Protein AF-A0AAX3ATU1-F1 (afdb_monomer_lite)

Foldseek 3Di:
DDPLLLLQLVVLVVVVDFAFLVVSQVVQCVVPPPPGDDSVRSNCCQPPPCVVLVQWDFPCPPDDRGTIHGDPVVVCVNPPPPDDSVVSPPDPPDDDD

Secondary structure (DSSP, 8-state):
--HHHHHHHHHHHHH---B-HHHHHHHHHHHHGGGSPPHHHHHHHIIIIIHHTTSEE-S-TTSSS--BEE-HHHHHHHH-TT--GGGGSTTSS----

InterPro domains:
  IPR036388 Winged helix-like DNA-binding domain superfamily [G3DSA:1.10.10.10] (1-90)

Structure (mmCIF, N/CA/C/O backbone):
data_AF-A0AAX3ATU1-F1
#
_entry.id   AF-A0AAX3ATU1-F1
#
loop_
_atom_site.group_PDB
_atom_site.id
_atom_site.type_symbol
_atom_site.label_atom_id
_atom_site.label_alt_id
_atom_site.label_comp_id
_atom_site.label_asym_id
_atom_site.label_entity_id
_atom_site.label_seq_id
_atom_site.pdbx_PDB_ins_code
_atom_site.Cartn_x
_atom_site.Cartn_y
_atom_site.Cartn_z
_atom_site.occupancy
_atom_site.B_iso_or_equiv
_atom_site.auth_seq_id
_atom_site.auth_comp_id
_atom_site.auth_asym_id
_atom_site.auth_atom_id
_atom_site.pdbx_PDB_model_num
ATOM 1 N N . MET A 1 1 ? 1.906 12.424 -2.076 1.00 67.81 1 MET A N 1
ATOM 2 C CA . MET A 1 1 ? 1.607 11.476 -3.172 1.00 67.81 1 MET A CA 1
ATOM 3 C C . MET A 1 1 ? 2.833 11.278 -4.058 1.00 67.81 1 MET A C 1
ATOM 5 O O . MET A 1 1 ? 3.367 12.246 -4.584 1.00 67.81 1 MET A O 1
ATOM 9 N N . THR A 1 2 ? 3.313 10.041 -4.184 1.00 83.44 2 THR A N 1
ATOM 10 C CA . THR A 1 2 ? 4.497 9.636 -4.966 1.00 83.44 2 THR A CA 1
ATOM 11 C C . THR A 1 2 ? 4.136 8.553 -5.987 1.00 83.44 2 THR A C 1
ATOM 13 O O . THR A 1 2 ? 3.102 7.902 -5.862 1.00 83.44 2 THR A O 1
ATOM 16 N N . GLY A 1 3 ? 5.012 8.279 -6.963 1.00 86.75 3 GLY A N 1
ATOM 17 C CA . GLY A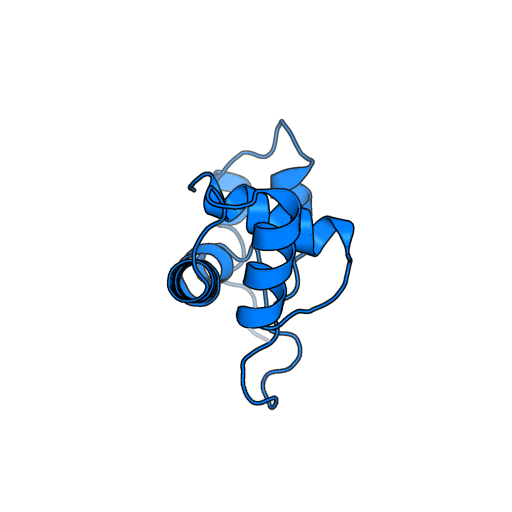 1 3 ? 4.805 7.160 -7.897 1.00 86.75 3 GLY A CA 1
ATOM 18 C C . GLY A 1 3 ? 4.652 5.799 -7.199 1.00 86.75 3 GLY A C 1
ATOM 19 O O . GLY A 1 3 ? 3.882 4.957 -7.652 1.00 86.75 3 GLY A O 1
ATOM 20 N N . ALA A 1 4 ? 5.314 5.611 -6.051 1.00 91.50 4 ALA A N 1
ATOM 21 C CA . ALA A 1 4 ? 5.181 4.402 -5.242 1.00 91.50 4 ALA A CA 1
ATOM 22 C C . ALA A 1 4 ? 3.774 4.241 -4.646 1.00 91.50 4 ALA A C 1
ATOM 24 O O . ALA A 1 4 ? 3.278 3.119 -4.587 1.00 91.50 4 ALA A O 1
ATOM 25 N N . ASP A 1 5 ? 3.119 5.339 -4.260 1.00 94.38 5 ASP A N 1
ATOM 26 C CA . ASP A 1 5 ? 1.754 5.310 -3.715 1.00 94.38 5 ASP A CA 1
ATOM 27 C C . ASP A 1 5 ? 0.768 4.791 -4.756 1.00 94.38 5 ASP A C 1
ATOM 29 O O . ASP A 1 5 ? -0.013 3.888 -4.475 1.00 94.38 5 ASP A O 1
ATOM 33 N N . GLY A 1 6 ? 0.877 5.293 -5.990 1.00 93.44 6 GLY A N 1
ATOM 34 C CA . GLY A 1 6 ? 0.040 4.840 -7.096 1.00 93.44 6 GLY A CA 1
ATOM 35 C C . GLY A 1 6 ? 0.228 3.354 -7.405 1.00 93.44 6 GLY A C 1
ATOM 36 O O . GLY A 1 6 ? -0.748 2.659 -7.667 1.00 93.44 6 GLY A O 1
ATOM 37 N N . TYR A 1 7 ? 1.460 2.835 -7.347 1.00 95.44 7 TYR A N 1
ATOM 38 C CA . TYR A 1 7 ? 1.702 1.399 -7.526 1.00 95.44 7 TYR A CA 1
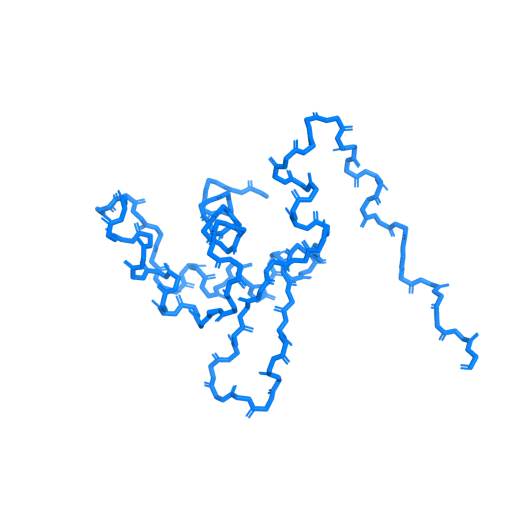ATOM 39 C C . TYR A 1 7 ? 1.074 0.554 -6.413 1.00 95.44 7 TYR A C 1
ATOM 41 O O . TYR A 1 7 ? 0.471 -0.477 -6.699 1.00 95.44 7 TYR A O 1
ATOM 49 N N . ILE A 1 8 ? 1.194 0.991 -5.156 1.00 97.00 8 ILE A N 1
ATOM 50 C CA . ILE A 1 8 ? 0.624 0.286 -4.002 1.00 97.00 8 ILE A CA 1
ATOM 51 C C . ILE A 1 8 ? -0.903 0.255 -4.093 1.00 97.00 8 ILE A C 1
ATOM 53 O O . ILE A 1 8 ? -1.490 -0.821 -4.000 1.00 97.00 8 ILE A O 1
ATOM 57 N N . LEU A 1 9 ? -1.535 1.413 -4.304 1.00 96.12 9 LEU A N 1
ATOM 58 C CA . LEU A 1 9 ? -2.990 1.525 -4.367 1.00 96.12 9 LEU A CA 1
ATOM 59 C C . LEU A 1 9 ? -3.552 0.703 -5.532 1.00 96.12 9 LEU A C 1
ATOM 61 O O . LEU A 1 9 ? -4.436 -0.116 -5.307 1.00 96.12 9 LEU A O 1
ATOM 65 N N . ARG A 1 10 ? -2.987 0.824 -6.745 1.00 96.06 10 ARG A N 1
ATOM 66 C CA . ARG A 1 10 ? -3.431 0.029 -7.907 1.00 96.06 10 ARG A CA 1
ATOM 67 C C . ARG A 1 10 ? -3.310 -1.474 -7.682 1.00 96.06 10 ARG A C 1
ATOM 69 O O . ARG A 1 10 ? -4.138 -2.232 -8.172 1.00 96.06 10 ARG A O 1
ATOM 76 N N . LEU A 1 11 ? -2.277 -1.926 -6.969 1.00 97.75 11 LEU A N 1
ATOM 77 C CA . LEU A 1 11 ? -2.132 -3.344 -6.648 1.00 97.75 11 LEU A CA 1
ATOM 78 C C . LEU A 1 11 ? -3.228 -3.816 -5.679 1.00 97.75 11 LEU A C 1
ATOM 80 O O . LEU A 1 11 ? -3.788 -4.893 -5.884 1.00 97.75 11 LEU A O 1
ATOM 84 N N . LEU A 1 12 ? -3.518 -3.041 -4.632 1.00 97.31 12 LEU A N 1
ATOM 85 C CA . LEU A 1 12 ? -4.549 -3.380 -3.647 1.00 97.31 12 LEU A CA 1
ATOM 86 C C . LEU A 1 12 ? -5.950 -3.365 -4.269 1.00 97.31 12 LEU A C 1
ATOM 88 O O . LEU A 1 12 ? -6.689 -4.325 -4.085 1.00 97.31 12 LEU A O 1
ATOM 92 N N . ASP A 1 13 ? -6.256 -2.346 -5.069 1.00 96.62 13 ASP A N 1
ATOM 93 C CA . ASP A 1 13 ? -7.487 -2.227 -5.859 1.00 96.62 13 ASP A CA 1
ATOM 94 C C . ASP A 1 13 ? -7.678 -3.422 -6.802 1.00 96.62 13 ASP A C 1
ATOM 96 O O . ASP A 1 13 ? -8.642 -4.174 -6.693 1.00 96.62 13 ASP A O 1
ATOM 100 N N . ARG A 1 14 ? -6.683 -3.694 -7.658 1.00 96.19 14 ARG A N 1
ATOM 101 C CA . ARG A 1 14 ? -6.741 -4.790 -8.637 1.00 96.19 14 ARG A CA 1
ATOM 102 C C . ARG A 1 14 ? -6.926 -6.165 -7.997 1.00 96.19 14 ARG A C 1
ATOM 104 O O . ARG A 1 14 ? -7.500 -7.054 -8.619 1.00 96.19 14 ARG A O 1
ATOM 111 N N . THR A 1 15 ? -6.351 -6.383 -6.816 1.00 95.38 15 THR A N 1
ATOM 112 C CA . THR A 1 15 ? -6.410 -7.693 -6.149 1.00 95.38 15 THR A CA 1
ATOM 113 C C . THR A 1 15 ? -7.629 -7.843 -5.252 1.00 95.38 15 THR A C 1
ATOM 115 O O . THR A 1 15 ? -8.072 -8.971 -5.062 1.00 95.38 15 THR A O 1
ATOM 118 N N . GLY A 1 16 ? -8.151 -6.751 -4.684 1.00 93.69 16 GLY A N 1
ATOM 119 C CA . GLY A 1 16 ? -9.226 -6.785 -3.690 1.00 93.69 16 GLY A CA 1
ATOM 120 C C . GLY A 1 16 ? -8.859 -7.547 -2.409 1.00 93.69 16 GLY A C 1
ATOM 121 O O . GLY A 1 16 ? -9.741 -7.942 -1.651 1.00 93.69 16 GLY A O 1
ATOM 122 N N . VAL A 1 17 ? -7.567 -7.808 -2.171 1.00 93.94 17 VAL A N 1
ATOM 123 C CA . VAL A 1 17 ? -7.083 -8.649 -1.069 1.00 93.94 17 VAL A CA 1
ATOM 124 C C . VAL A 1 17 ? -6.192 -7.834 -0.144 1.00 93.94 17 VAL A C 1
ATOM 126 O O . VAL A 1 17 ? -5.239 -7.185 -0.578 1.00 93.94 17 VAL A O 1
ATOM 129 N N . ALA A 1 18 ? -6.466 -7.922 1.159 1.00 95.81 18 ALA A N 1
ATOM 130 C CA . ALA A 1 18 ? -5.604 -7.335 2.169 1.00 95.81 18 ALA A CA 1
ATOM 131 C C . ALA A 1 18 ? -4.236 -8.036 2.170 1.00 95.81 18 ALA A C 1
ATOM 133 O O . ALA A 1 18 ? -4.159 -9.265 2.217 1.00 95.81 18 ALA A O 1
ATOM 134 N N . MET A 1 19 ? -3.144 -7.272 2.146 1.00 96.12 19 MET A N 1
ATOM 135 C CA . MET A 1 19 ? -1.791 -7.822 2.025 1.00 96.12 19 MET A CA 1
ATOM 136 C C . MET A 1 19 ? -0.809 -7.202 3.022 1.00 96.12 19 MET A C 1
ATOM 138 O O . MET A 1 19 ? -0.869 -6.000 3.287 1.00 96.12 19 MET A O 1
ATOM 142 N N . PRO A 1 20 ? 0.156 -7.980 3.546 1.00 95.69 20 PRO A N 1
ATOM 143 C CA . PRO A 1 20 ? 1.223 -7.430 4.364 1.00 95.69 20 PRO A CA 1
ATOM 144 C C . PRO A 1 20 ? 2.231 -6.671 3.477 1.00 95.69 20 PRO A C 1
ATOM 146 O O . PRO A 1 20 ? 2.398 -7.013 2.298 1.00 95.69 20 PRO A O 1
ATOM 149 N N . PRO A 1 21 ? 3.007 -5.717 4.032 1.00 95.69 21 PRO A N 1
ATOM 150 C CA . PRO A 1 21 ? 3.959 -4.904 3.265 1.00 95.69 21 PRO A CA 1
ATOM 151 C C . PRO A 1 21 ? 4.937 -5.714 2.403 1.00 95.69 21 PRO A C 1
ATOM 153 O O . PRO A 1 21 ? 5.259 -5.325 1.281 1.00 95.69 21 PRO A O 1
ATOM 156 N N . LYS A 1 22 ? 5.376 -6.875 2.903 1.00 95.31 22 LYS A N 1
ATOM 157 C CA . LYS A 1 22 ? 6.269 -7.780 2.173 1.00 95.31 22 LYS A CA 1
ATOM 158 C C . LYS A 1 22 ? 5.625 -8.352 0.910 1.00 95.31 22 LYS A C 1
ATOM 160 O O . LYS A 1 22 ? 6.277 -8.401 -0.129 1.00 95.31 22 LYS A O 1
ATOM 165 N N . ALA A 1 23 ? 4.366 -8.781 0.985 1.00 96.56 23 ALA A N 1
ATOM 166 C CA . ALA A 1 23 ? 3.666 -9.336 -0.172 1.00 96.56 23 ALA A CA 1
ATOM 167 C C . ALA A 1 23 ? 3.439 -8.259 -1.239 1.00 96.56 23 ALA A C 1
ATOM 169 O O . ALA A 1 23 ? 3.674 -8.512 -2.419 1.00 96.56 23 ALA A O 1
ATOM 170 N N . ILE A 1 24 ? 3.080 -7.043 -0.819 1.00 97.75 24 ILE A N 1
ATOM 171 C CA . ILE A 1 24 ? 2.939 -5.881 -1.706 1.00 97.75 24 ILE A CA 1
ATOM 172 C C . ILE A 1 24 ? 4.264 -5.624 -2.435 1.00 97.75 24 ILE A C 1
ATOM 174 O O . ILE A 1 24 ? 4.304 -5.607 -3.661 1.00 97.75 24 ILE A O 1
ATOM 178 N N . ALA A 1 25 ? 5.375 -5.517 -1.703 1.00 97.69 25 ALA A N 1
ATOM 179 C CA . ALA A 1 25 ? 6.685 -5.259 -2.298 1.00 97.69 25 ALA A CA 1
ATOM 180 C C . ALA A 1 25 ? 7.139 -6.355 -3.281 1.00 97.69 25 ALA A C 1
ATOM 182 O O . ALA A 1 25 ? 7.725 -6.044 -4.317 1.00 97.69 25 ALA A O 1
ATOM 183 N N . LEU A 1 26 ? 6.860 -7.631 -2.990 1.00 97.75 26 LEU A N 1
ATOM 184 C CA . LEU A 1 26 ? 7.196 -8.739 -3.889 1.00 97.75 26 LEU A CA 1
ATOM 185 C C . LEU A 1 26 ? 6.372 -8.714 -5.180 1.00 97.75 26 LEU A C 1
ATOM 187 O O . LEU A 1 26 ? 6.943 -8.909 -6.251 1.00 97.75 26 LEU A O 1
ATOM 191 N N . ASN A 1 27 ? 5.072 -8.423 -5.097 1.00 98.25 27 ASN A N 1
ATOM 192 C CA . ASN A 1 27 ? 4.223 -8.266 -6.280 1.00 98.25 27 ASN A CA 1
ATOM 193 C C . ASN A 1 27 ? 4.678 -7.078 -7.138 1.00 98.25 27 ASN A C 1
ATOM 195 O O . ASN A 1 27 ? 4.853 -7.220 -8.345 1.00 98.25 27 ASN A O 1
ATOM 199 N N . LEU A 1 28 ? 4.976 -5.932 -6.516 1.00 97.69 28 LEU A N 1
ATOM 200 C CA . LEU A 1 28 ? 5.505 -4.770 -7.235 1.00 97.69 28 LEU A CA 1
ATOM 201 C C . LEU A 1 28 ? 6.861 -5.065 -7.885 1.00 97.69 28 LEU A C 1
ATOM 203 O O . LEU A 1 28 ? 7.111 -4.633 -9.005 1.00 97.69 28 LEU A O 1
ATOM 207 N N . ARG A 1 29 ? 7.734 -5.829 -7.223 1.00 97.56 29 ARG A N 1
ATOM 208 C CA . ARG A 1 29 ? 9.007 -6.268 -7.809 1.00 97.56 29 ARG A CA 1
ATOM 209 C C . ARG A 1 29 ? 8.809 -7.219 -8.988 1.00 97.56 29 ARG A C 1
ATOM 211 O O . ARG A 1 29 ? 9.591 -7.153 -9.931 1.00 97.56 29 ARG A O 1
ATOM 218 N N . ALA A 1 30 ? 7.804 -8.090 -8.941 1.00 97.44 30 ALA A N 1
ATOM 219 C CA . ALA A 1 30 ? 7.477 -8.972 -10.058 1.00 97.44 30 ALA A CA 1
ATOM 220 C C . ALA A 1 30 ? 6.981 -8.183 -11.283 1.00 97.44 30 ALA A C 1
ATOM 222 O O . ALA A 1 30 ? 7.314 -8.543 -12.407 1.00 97.44 30 ALA A O 1
ATOM 223 N N . GLU A 1 31 ? 6.243 -7.091 -11.066 1.00 96.19 31 GLU A N 1
ATOM 224 C CA . GLU A 1 31 ? 5.673 -6.259 -12.133 1.00 96.19 31 GLU A CA 1
ATOM 225 C C . GLU A 1 31 ? 6.665 -5.222 -12.692 1.00 96.19 31 GLU A C 1
ATOM 227 O O . GLU A 1 31 ? 6.784 -5.065 -13.904 1.00 96.19 31 GLU A O 1
ATOM 232 N N . TYR A 1 32 ? 7.416 -4.538 -11.822 1.00 95.31 32 TYR A N 1
ATOM 233 C CA . TYR A 1 32 ? 8.262 -3.389 -12.185 1.00 95.31 32 TYR A CA 1
ATOM 234 C C . TYR A 1 32 ? 9.772 -3.657 -12.060 1.00 95.31 32 TYR A C 1
ATOM 236 O O . TYR A 1 32 ? 10.593 -2.762 -12.279 1.00 95.31 32 TYR A O 1
ATOM 244 N N . GLY A 1 33 ? 10.176 -4.875 -11.689 1.00 94.75 33 GLY A N 1
ATOM 245 C CA . GLY A 1 33 ? 11.580 -5.272 -11.597 1.00 94.75 33 GLY A CA 1
ATOM 246 C C . GLY A 1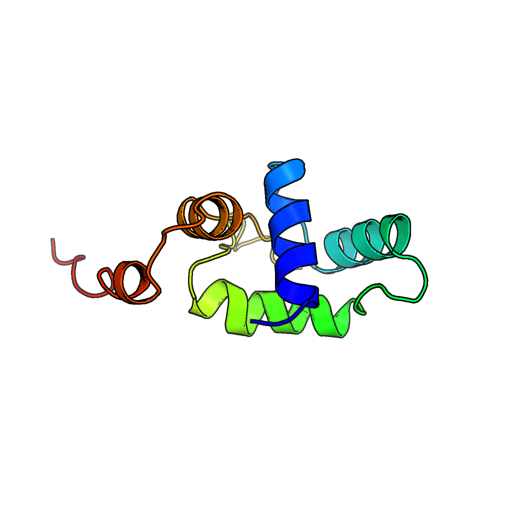 33 ? 12.394 -4.402 -10.633 1.00 94.75 33 GLY A C 1
ATOM 247 O O . GLY A 1 33 ? 11.997 -4.155 -9.495 1.00 94.75 33 GLY A O 1
ATOM 248 N N . ALA A 1 34 ? 13.564 -3.943 -11.085 1.00 91.94 34 ALA A N 1
ATOM 249 C CA . ALA A 1 34 ? 14.475 -3.113 -10.290 1.00 91.94 34 ALA A CA 1
ATOM 250 C C . ALA A 1 34 ? 13.929 -1.705 -9.984 1.00 91.94 34 ALA A C 1
ATOM 252 O O . ALA A 1 34 ? 14.424 -1.048 -9.071 1.00 91.94 34 ALA A O 1
ATOM 253 N N . SER A 1 35 ? 12.912 -1.250 -10.719 1.00 91.19 35 SER A N 1
ATOM 254 C CA . SER A 1 35 ? 12.261 0.047 -10.504 1.00 91.19 35 SER A CA 1
ATOM 255 C C . SER A 1 35 ? 11.200 0.009 -9.399 1.00 91.19 35 SER A C 1
ATOM 257 O O . SER A 1 35 ? 10.662 1.054 -9.033 1.00 91.19 35 SER A O 1
ATOM 259 N N . ALA A 1 36 ? 10.890 -1.172 -8.858 1.00 94.75 36 ALA A N 1
ATOM 260 C CA . ALA A 1 36 ? 9.916 -1.323 -7.787 1.00 94.75 36 ALA A CA 1
ATOM 261 C C . ALA A 1 36 ? 10.406 -0.708 -6.460 1.00 94.75 36 ALA A C 1
ATOM 263 O O . ALA A 1 36 ? 11.592 -0.799 -6.124 1.00 94.75 36 ALA A O 1
ATOM 264 N N . PRO A 1 37 ? 9.503 -0.123 -5.649 1.00 95.31 37 PRO A N 1
ATOM 265 C CA . PRO A 1 37 ? 9.858 0.358 -4.321 1.00 95.31 37 PRO A CA 1
ATOM 266 C C . PRO A 1 37 ? 10.286 -0.800 -3.407 1.00 95.31 37 PRO A C 1
ATOM 268 O O . PRO A 1 37 ? 9.738 -1.901 -3.457 1.00 95.31 37 PRO A O 1
ATOM 271 N N . SER A 1 38 ? 11.255 -0.540 -2.527 1.00 96.50 38 SER A N 1
ATOM 272 C CA . SER A 1 38 ? 11.704 -1.532 -1.544 1.00 96.50 38 SER A CA 1
ATOM 273 C C . SER A 1 38 ? 10.629 -1.820 -0.492 1.00 96.50 38 SER A C 1
ATOM 275 O O . SER A 1 38 ? 9.802 -0.962 -0.185 1.00 96.50 38 SER A O 1
ATOM 277 N N . GLU A 1 39 ? 10.690 -2.995 0.143 1.00 95.94 39 GLU A N 1
ATOM 278 C CA . GLU A 1 39 ? 9.771 -3.379 1.229 1.00 95.94 39 GLU A CA 1
ATOM 279 C C . GLU A 1 39 ? 9.728 -2.340 2.358 1.00 95.94 39 GLU A C 1
ATOM 281 O O . GLU A 1 39 ? 8.653 -1.966 2.825 1.00 95.94 39 GLU A O 1
ATOM 286 N N . LYS A 1 40 ? 10.891 -1.809 2.759 1.00 95.75 40 LYS A N 1
ATOM 287 C CA . LYS A 1 40 ? 10.971 -0.754 3.778 1.00 95.75 40 LYS A CA 1
ATOM 288 C C . LYS A 1 40 ? 10.242 0.513 3.330 1.00 95.75 40 LYS A C 1
ATOM 290 O O . LYS A 1 40 ? 9.573 1.146 4.145 1.00 95.75 40 LYS A O 1
ATOM 295 N N . HIS A 1 41 ? 10.367 0.881 2.054 1.00 96.38 41 HIS A N 1
ATOM 296 C CA . HIS A 1 41 ? 9.677 2.045 1.514 1.00 96.38 41 HIS A CA 1
ATOM 297 C C . HIS A 1 41 ? 8.162 1.817 1.481 1.00 96.38 41 HIS A C 1
ATOM 299 O O . HIS A 1 41 ? 7.429 2.647 2.011 1.00 96.38 41 HIS A O 1
ATOM 305 N N . VAL A 1 42 ? 7.709 0.674 0.959 1.00 97.12 42 VAL A N 1
ATOM 306 C CA . VAL A 1 42 ? 6.292 0.272 0.944 1.00 97.12 42 VAL A CA 1
ATOM 307 C C . VAL A 1 42 ? 5.699 0.314 2.352 1.00 97.12 42 VAL A C 1
ATOM 309 O O . VAL A 1 42 ? 4.697 0.984 2.579 1.00 97.12 42 VAL A O 1
ATOM 312 N N . GLY A 1 43 ? 6.354 -0.323 3.327 1.00 95.75 43 GLY A N 1
ATOM 313 C CA . GLY A 1 43 ? 5.880 -0.349 4.711 1.00 95.75 43 GLY A CA 1
ATOM 314 C C . GLY A 1 43 ? 5.794 1.036 5.357 1.00 95.75 43 GLY A C 1
ATOM 315 O O . GLY A 1 43 ? 4.871 1.287 6.128 1.00 95.75 43 GLY A O 1
ATOM 316 N N . ARG A 1 44 ? 6.722 1.946 5.029 1.00 95.50 44 ARG A N 1
ATOM 317 C CA . ARG A 1 44 ? 6.654 3.345 5.474 1.00 95.50 44 ARG A CA 1
ATOM 318 C C . ARG A 1 44 ? 5.453 4.067 4.858 1.00 95.50 44 ARG A C 1
ATOM 320 O O . ARG A 1 44 ? 4.681 4.664 5.595 1.00 95.50 44 ARG A O 1
ATOM 327 N N . ARG A 1 45 ? 5.271 3.979 3.532 1.00 96.06 45 ARG A N 1
ATOM 328 C CA . ARG A 1 45 ? 4.153 4.640 2.831 1.00 96.06 45 ARG A CA 1
ATOM 329 C C . ARG A 1 45 ? 2.794 4.156 3.336 1.00 96.06 45 ARG A C 1
ATOM 331 O O . ARG A 1 45 ? 1.915 4.979 3.540 1.00 96.06 45 ARG A O 1
ATOM 338 N N . LEU A 1 46 ? 2.649 2.851 3.578 1.00 95.69 46 LEU A N 1
ATOM 339 C CA . LEU A 1 46 ? 1.424 2.258 4.118 1.00 95.69 46 LEU A CA 1
ATOM 340 C C . LEU A 1 46 ? 1.090 2.795 5.512 1.00 95.69 46 LEU A C 1
ATOM 342 O O . LEU A 1 46 ? -0.020 3.273 5.716 1.00 95.69 46 LEU A O 1
ATOM 346 N N . ARG A 1 47 ? 2.039 2.741 6.457 1.00 93.25 47 ARG A N 1
ATOM 347 C CA . ARG A 1 47 ? 1.805 3.158 7.851 1.00 93.25 47 ARG A CA 1
ATOM 348 C C . ARG A 1 47 ? 1.575 4.648 8.012 1.00 93.25 47 ARG A C 1
ATOM 350 O O . ARG A 1 47 ? 0.761 5.044 8.832 1.00 93.25 47 ARG A O 1
ATOM 357 N N . GLU A 1 48 ? 2.357 5.446 7.302 1.00 93.25 48 GLU A N 1
ATOM 358 C CA . GLU A 1 48 ? 2.344 6.888 7.484 1.00 93.25 48 GLU A CA 1
ATOM 359 C C . GLU A 1 48 ? 1.311 7.466 6.529 1.00 93.25 48 GLU A C 1
ATOM 361 O O . GLU A 1 48 ? 0.168 7.694 6.903 1.00 93.25 48 GLU A O 1
ATOM 366 N N . GLU A 1 49 ? 1.666 7.641 5.268 1.00 93.31 49 GLU A N 1
ATOM 367 C CA . GLU A 1 49 ? 0.905 8.562 4.431 1.00 93.31 49 GLU A CA 1
ATOM 368 C C . GLU A 1 49 ? -0.389 7.991 3.879 1.00 93.31 49 GLU A C 1
ATOM 370 O O . GLU A 1 49 ? -1.411 8.663 3.937 1.00 93.31 49 GLU A O 1
ATOM 375 N N . LEU A 1 50 ? -0.392 6.747 3.401 1.00 94.38 50 LEU A N 1
ATOM 376 C CA . LEU A 1 50 ? -1.611 6.157 2.849 1.00 94.38 50 LEU A CA 1
ATOM 377 C C . LEU A 1 50 ? -2.676 5.940 3.930 1.00 94.38 50 LEU A C 1
ATOM 379 O O . LEU A 1 50 ? -3.853 6.167 3.665 1.00 94.38 50 LEU A O 1
ATOM 383 N N . SER A 1 51 ? -2.271 5.540 5.140 1.00 93.75 51 SER A N 1
ATOM 384 C CA . SER A 1 51 ? -3.200 5.402 6.271 1.00 93.75 51 SER A CA 1
ATOM 385 C C . SER A 1 51 ? -3.647 6.764 6.808 1.00 93.75 51 SER A C 1
ATOM 387 O O . SER A 1 51 ? -4.830 6.950 7.063 1.00 93.75 51 SER A O 1
ATOM 389 N N . THR A 1 52 ? -2.735 7.740 6.928 1.00 92.38 52 THR A N 1
ATOM 390 C CA . THR A 1 52 ? -3.075 9.103 7.393 1.00 92.38 52 THR A CA 1
ATOM 391 C C . THR A 1 52 ? -4.074 9.782 6.461 1.00 92.38 52 THR A C 1
ATOM 393 O O . THR A 1 52 ? -4.965 10.485 6.923 1.00 92.38 52 THR A O 1
ATOM 396 N N . HIS A 1 53 ? -3.965 9.546 5.153 1.00 91.12 53 HIS A N 1
ATOM 397 C CA . HIS A 1 53 ? -4.916 10.054 4.164 1.00 91.12 53 HIS A CA 1
ATOM 398 C C . HIS A 1 53 ? -6.161 9.169 3.988 1.00 91.12 53 HIS A C 1
ATOM 400 O O . HIS A 1 53 ? -6.956 9.420 3.090 1.00 91.12 53 HIS A O 1
ATOM 406 N N . GLY A 1 54 ? -6.330 8.116 4.796 1.00 93.88 54 GLY A N 1
ATOM 407 C CA . GLY A 1 54 ? -7.502 7.241 4.742 1.00 93.88 54 GLY A CA 1
ATOM 408 C C . GLY A 1 54 ? -7.635 6.423 3.454 1.00 93.88 54 GLY A C 1
ATOM 409 O O . GLY A 1 54 ? -8.712 5.903 3.179 1.00 93.88 54 GLY A O 1
ATOM 410 N N . LEU A 1 55 ? -6.570 6.295 2.655 1.00 94.94 55 LEU A N 1
ATOM 411 C CA . LEU A 1 55 ? -6.581 5.582 1.368 1.00 94.94 55 LEU A CA 1
ATOM 412 C C . LEU A 1 55 ? -6.415 4.065 1.538 1.00 94.94 55 LEU A C 1
ATOM 414 O O . LEU A 1 55 ? -6.766 3.285 0.655 1.00 94.94 55 LEU A O 1
ATOM 418 N N . VAL A 1 56 ? -5.871 3.641 2.678 1.00 95.69 56 VAL A N 1
ATOM 419 C CA . VAL A 1 56 ? -5.771 2.237 3.084 1.00 95.69 56 VAL A CA 1
ATOM 420 C C . VAL A 1 56 ? -6.164 2.091 4.549 1.00 95.69 56 VAL A C 1
ATOM 422 O O . VAL A 1 56 ? -6.079 3.041 5.323 1.00 95.69 56 VAL A O 1
ATOM 425 N N . HIS A 1 57 ? -6.552 0.883 4.939 1.00 94.69 57 HIS A N 1
ATOM 426 C CA . HIS A 1 57 ? -6.853 0.529 6.323 1.00 94.69 57 HIS A CA 1
ATOM 427 C C . HIS A 1 57 ? -6.293 -0.857 6.661 1.00 94.69 57 HIS A C 1
ATOM 429 O O . HIS A 1 57 ? -5.899 -1.613 5.769 1.00 94.69 57 HIS A O 1
ATO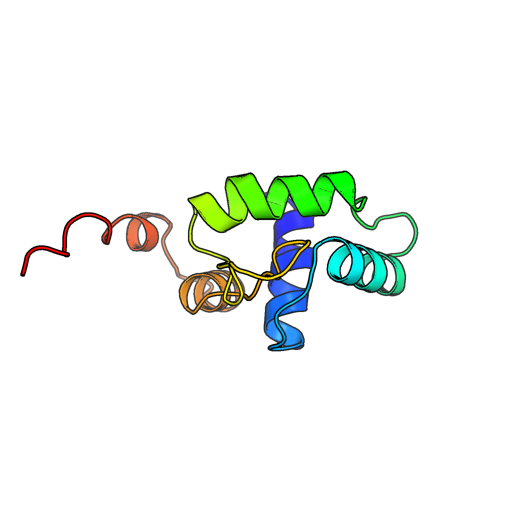M 435 N N . GLN A 1 58 ? -6.242 -1.184 7.955 1.00 94.50 58 GLN A N 1
ATOM 436 C CA . GLN A 1 58 ? -5.788 -2.483 8.454 1.00 94.50 58 GLN A CA 1
ATOM 437 C C . GLN A 1 58 ? -6.983 -3.315 8.941 1.00 94.50 58 GLN A C 1
ATOM 439 O O . GLN A 1 58 ? -7.407 -3.132 10.083 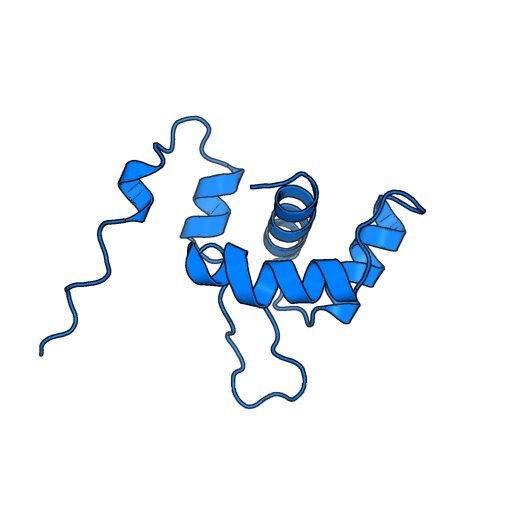1.00 94.50 58 GLN A O 1
ATOM 444 N N . PRO A 1 59 ? -7.538 -4.223 8.117 1.00 91.94 59 PRO A N 1
ATOM 445 C CA . PRO A 1 59 ? -8.715 -5.005 8.502 1.00 91.94 59 PRO A CA 1
ATOM 446 C C . PRO A 1 59 ? -8.423 -6.083 9.560 1.00 91.94 59 PRO A C 1
ATOM 448 O O . PRO A 1 59 ? -9.352 -6.585 10.185 1.00 91.94 59 PRO A O 1
ATOM 451 N N . PHE A 1 60 ? -7.150 -6.437 9.782 1.00 89.62 60 PHE A N 1
ATOM 452 C CA . PHE A 1 60 ? -6.728 -7.484 10.721 1.00 89.62 60 PHE A CA 1
ATOM 453 C C . PHE A 1 60 ? -5.712 -6.929 11.730 1.00 89.62 60 PHE A C 1
ATOM 455 O O . PHE A 1 60 ? -4.503 -7.091 11.555 1.00 89.62 60 PHE A O 1
ATOM 462 N N . GLN A 1 61 ? -6.190 -6.224 12.762 1.00 79.69 61 GLN A N 1
ATOM 463 C CA . GLN A 1 61 ? -5.315 -5.549 13.737 1.00 79.69 61 GLN A CA 1
ATOM 464 C C . GLN A 1 61 ? -4.544 -6.514 14.652 1.00 79.69 61 GLN A C 1
ATOM 466 O O . GLN A 1 61 ? -3.439 -6.188 15.082 1.00 79.69 61 GLN A O 1
ATOM 471 N N . ASP A 1 62 ? -5.083 -7.712 14.886 1.00 83.25 62 ASP A N 1
ATOM 472 C CA . ASP A 1 62 ? -4.479 -8.721 15.768 1.00 83.25 62 ASP A CA 1
ATOM 473 C C . ASP A 1 62 ? -3.409 -9.584 15.073 1.00 83.25 62 ASP A C 1
ATOM 475 O O . ASP A 1 62 ? -2.726 -10.388 15.710 1.00 83.25 62 ASP A O 1
ATOM 479 N N . GLU A 1 63 ? -3.233 -9.421 13.760 1.00 79.12 63 GLU A N 1
ATOM 480 C CA . GLU A 1 63 ? -2.293 -10.214 12.974 1.00 79.12 63 GLU A CA 1
ATOM 481 C C . GLU A 1 63 ? -0.885 -9.605 12.983 1.00 79.12 63 GLU A C 1
ATOM 483 O O . GLU A 1 63 ? -0.654 -8.430 12.666 1.00 79.12 63 GLU A O 1
ATOM 488 N N . ALA A 1 64 ? 0.112 -10.441 13.281 1.00 60.78 64 ALA A N 1
ATOM 489 C CA . ALA A 1 64 ? 1.505 -10.029 13.198 1.00 60.78 64 ALA A CA 1
ATOM 490 C C . ALA A 1 64 ? 1.852 -9.669 11.741 1.00 60.78 64 ALA A C 1
ATOM 492 O O . ALA A 1 64 ? 1.754 -10.505 10.845 1.00 60.78 64 ALA A O 1
ATOM 493 N N . ARG A 1 65 ? 2.356 -8.441 11.527 1.00 65.81 65 ARG A N 1
ATOM 494 C CA . ARG A 1 65 ? 2.616 -7.812 10.210 1.00 65.81 65 ARG A CA 1
ATOM 495 C C . ARG A 1 65 ? 1.343 -7.291 9.523 1.00 65.81 65 ARG A C 1
ATOM 497 O O . ARG A 1 65 ? 1.087 -7.670 8.386 1.00 65.81 65 ARG A O 1
ATOM 504 N N . ALA A 1 66 ? 0.630 -6.390 10.209 1.00 85.81 66 ALA A N 1
ATOM 505 C CA . ALA A 1 66 ? -0.454 -5.523 9.724 1.00 85.81 66 ALA A CA 1
ATOM 506 C C . ALA A 1 66 ? -0.726 -5.632 8.213 1.00 85.81 66 ALA A C 1
ATOM 508 O O . ALA A 1 66 ? 0.048 -5.132 7.389 1.00 85.81 66 ALA A O 1
ATOM 509 N N . TYR A 1 67 ? -1.807 -6.324 7.868 1.00 94.38 67 TYR A N 1
ATOM 510 C CA . TYR A 1 67 ? -2.315 -6.418 6.505 1.00 94.38 67 TYR A CA 1
ATOM 511 C C . TYR A 1 67 ? -2.995 -5.104 6.135 1.00 94.38 67 TYR A C 1
ATOM 513 O O . TYR A 1 67 ? -3.665 -4.513 6.975 1.00 94.38 67 TYR A O 1
ATOM 521 N N . TYR A 1 68 ? -2.846 -4.666 4.888 1.00 96.19 68 TYR A N 1
ATOM 522 C CA . TYR A 1 68 ? -3.458 -3.440 4.383 1.00 96.19 68 TYR A CA 1
ATOM 523 C C . TYR A 1 68 ? -4.405 -3.756 3.241 1.00 96.19 68 TYR A C 1
ATOM 525 O O . TYR A 1 68 ? -4.037 -4.510 2.341 1.00 96.19 68 TYR A O 1
ATOM 533 N N . ALA A 1 69 ? -5.583 -3.146 3.267 1.00 96.94 69 ALA A N 1
ATOM 534 C CA . ALA A 1 69 ? -6.546 -3.136 2.176 1.00 96.94 69 ALA A CA 1
ATOM 535 C C . ALA A 1 69 ? -6.814 -1.694 1.740 1.00 96.94 69 ALA A C 1
ATOM 537 O O . ALA A 1 69 ? -6.706 -0.765 2.547 1.00 96.94 69 ALA A O 1
ATOM 538 N N . ILE A 1 70 ? -7.153 -1.510 0.465 1.00 96.38 70 ILE A N 1
ATOM 539 C CA . ILE A 1 70 ? -7.625 -0.216 -0.027 1.00 96.38 70 ILE A CA 1
ATOM 540 C C . ILE A 1 70 ? -8.981 0.107 0.616 1.00 96.38 70 ILE A C 1
ATOM 542 O O . ILE A 1 70 ? -9.738 -0.794 0.977 1.00 96.38 70 ILE A O 1
ATOM 546 N N . THR A 1 71 ? -9.249 1.382 0.866 1.00 95.06 71 THR A N 1
ATOM 547 C CA . THR A 1 71 ? -10.571 1.852 1.306 1.00 95.06 71 THR A CA 1
ATOM 548 C C . THR A 1 71 ? -11.391 2.291 0.096 1.00 95.06 71 THR A C 1
ATOM 550 O O . THR A 1 71 ? -10.827 2.595 -0.952 1.00 95.06 71 THR A O 1
ATOM 553 N N . ASN A 1 72 ? -12.702 2.476 0.266 1.00 91.25 72 ASN A N 1
ATOM 554 C CA . ASN A 1 72 ? -13.541 3.122 -0.754 1.00 91.25 72 ASN A CA 1
ATOM 555 C C . ASN A 1 72 ? -12.977 4.494 -1.175 1.00 91.25 72 ASN A C 1
ATOM 557 O O . ASN A 1 72 ? -13.092 4.902 -2.327 1.00 91.25 72 ASN A O 1
ATOM 561 N N . LEU A 1 73 ? -12.347 5.211 -0.236 1.00 89.75 73 LEU A N 1
ATOM 562 C CA . LEU A 1 73 ? -11.689 6.485 -0.506 1.00 89.75 73 LEU A CA 1
ATOM 563 C C . LEU A 1 73 ? -10.456 6.313 -1.400 1.00 89.75 73 LEU A C 1
ATOM 565 O O . LEU A 1 73 ? -10.271 7.077 -2.342 1.00 89.75 73 LEU A O 1
ATOM 569 N N . GLY A 1 74 ? -9.632 5.298 -1.128 1.00 92.69 74 GLY A N 1
ATOM 570 C CA . GLY A 1 74 ? -8.485 4.937 -1.960 1.00 92.69 74 GLY A CA 1
ATOM 571 C C . GLY A 1 74 ? -8.883 4.484 -3.364 1.00 92.69 74 GLY A C 1
ATOM 572 O O . GLY A 1 74 ? -8.202 4.831 -4.326 1.00 92.69 74 GLY A O 1
ATOM 573 N N . GLU A 1 75 ? -9.992 3.757 -3.497 1.00 92.19 75 GLU A N 1
ATOM 574 C CA . GLU A 1 75 ? -10.546 3.357 -4.795 1.00 92.19 75 GLU A CA 1
ATOM 575 C C . GLU A 1 75 ? -11.023 4.578 -5.585 1.00 92.19 75 GLU A C 1
ATOM 577 O O . GLU A 1 75 ? -10.599 4.782 -6.722 1.00 92.19 75 GLU A O 1
ATOM 582 N N . ARG A 1 76 ? -11.829 5.454 -4.967 1.00 89.06 76 ARG A N 1
ATOM 583 C CA . ARG A 1 76 ? -12.246 6.721 -5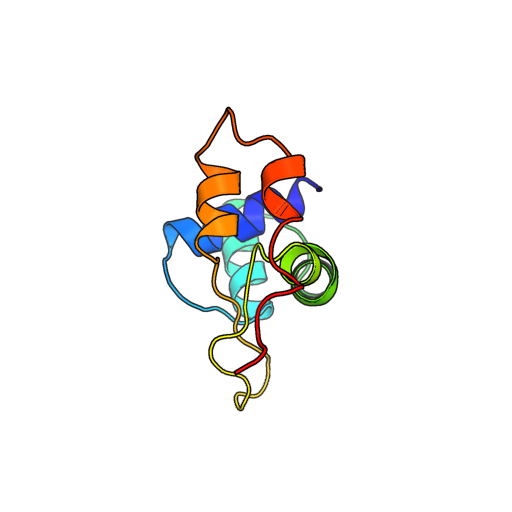.591 1.00 89.06 76 ARG A CA 1
ATOM 584 C C . ARG A 1 76 ? -11.039 7.549 -6.013 1.00 89.06 76 ARG A C 1
ATOM 586 O O . ARG A 1 76 ? -10.993 8.014 -7.139 1.00 89.06 76 ARG A O 1
ATOM 593 N N . TYR A 1 77 ? -10.028 7.655 -5.155 1.00 87.38 77 TYR A N 1
ATOM 594 C CA . TYR A 1 77 ? -8.790 8.365 -5.463 1.00 87.38 77 TYR A CA 1
ATOM 595 C C . TYR A 1 77 ? -8.080 7.844 -6.731 1.00 87.38 77 TYR A C 1
ATOM 597 O O . TYR A 1 77 ? -7.432 8.611 -7.439 1.00 87.38 77 TYR A O 1
ATOM 605 N N . LEU A 1 78 ? -8.164 6.541 -7.020 1.00 89.06 78 LEU A N 1
ATOM 606 C CA . LEU A 1 78 ? -7.552 5.944 -8.210 1.00 89.06 78 LEU A CA 1
ATOM 607 C C . LEU A 1 78 ? -8.373 6.128 -9.485 1.00 89.06 78 LEU A C 1
ATOM 609 O O . LEU A 1 78 ? -7.786 6.267 -10.560 1.00 89.06 78 LEU A O 1
ATOM 613 N N . HIS A 1 79 ? -9.695 6.039 -9.368 1.00 86.25 79 HIS A N 1
ATOM 614 C CA . HIS A 1 79 ? -10.595 5.903 -10.516 1.00 86.25 79 HIS A CA 1
ATOM 615 C C . HIS A 1 79 ? -11.341 7.191 -10.859 1.00 86.25 79 HIS A C 1
ATOM 617 O O . HIS A 1 79 ? -11.809 7.339 -11.987 1.00 86.25 79 HIS A O 1
ATOM 623 N N . ASP A 1 80 ? -11.442 8.125 -9.918 1.00 82.12 80 ASP A N 1
ATOM 624 C CA . ASP A 1 80 ? -12.147 9.385 -10.097 1.00 82.12 80 ASP A CA 1
ATOM 625 C C . ASP A 1 80 ? -11.166 10.481 -10.531 1.00 82.12 80 ASP A C 1
ATOM 627 O O . ASP A 1 80 ? -10.293 10.913 -9.777 1.00 82.12 80 ASP A O 1
ATOM 631 N N . SER A 1 81 ? -11.285 10.901 -11.791 1.00 60.75 81 SER A N 1
ATOM 632 C CA . SER A 1 81 ? -10.426 11.942 -12.374 1.00 60.75 81 SER A CA 1
ATOM 633 C C . SER A 1 81 ? -10.780 13.348 -11.873 1.00 60.75 81 SER A C 1
ATOM 635 O O . SER A 1 81 ? -9.971 14.257 -12.051 1.00 60.75 81 SER A O 1
ATOM 637 N N . ASP A 1 82 ? -11.951 13.503 -11.240 1.00 57.03 82 ASP A N 1
ATOM 638 C CA . ASP A 1 82 ? -12.520 14.777 -10.783 1.00 57.03 82 ASP A CA 1
ATOM 639 C C . ASP A 1 82 ? -12.571 14.901 -9.247 1.00 57.03 82 ASP A C 1
ATOM 641 O O . ASP A 1 82 ? -13.091 15.886 -8.721 1.00 57.03 82 ASP A O 1
ATOM 645 N N . ALA A 1 83 ? -12.027 13.935 -8.497 1.00 57.34 83 ALA A N 1
ATOM 646 C CA . ALA A 1 83 ? -12.065 13.993 -7.040 1.00 57.34 83 ALA A CA 1
ATOM 647 C C . ALA A 1 83 ? -11.127 15.086 -6.487 1.00 57.34 83 ALA A C 1
ATOM 649 O O . ALA A 1 83 ? -9.901 14.950 -6.455 1.00 57.34 83 ALA A O 1
ATOM 650 N N . GLU A 1 84 ? -11.722 16.182 -6.018 1.00 51.44 84 GLU A N 1
ATOM 651 C CA . GLU A 1 84 ? -11.038 17.320 -5.399 1.00 51.44 84 GLU A CA 1
ATOM 652 C C . GLU A 1 84 ? -10.466 16.936 -4.017 1.00 51.44 84 GLU A C 1
ATOM 654 O O . GLU A 1 84 ? -11.215 16.442 -3.173 1.00 51.44 84 GLU A O 1
ATOM 659 N N . PRO A 1 85 ? -9.182 17.221 -3.700 1.00 50.31 85 PRO A N 1
ATOM 660 C CA . PRO A 1 85 ? -8.554 16.897 -2.407 1.00 50.31 85 PRO A CA 1
ATOM 661 C C . PRO A 1 85 ? -9.317 17.379 -1.158 1.00 50.31 85 PRO A C 1
ATOM 663 O O . PRO A 1 85 ? -9.132 16.833 -0.071 1.00 50.31 85 PRO A O 1
ATOM 666 N N . ALA A 1 86 ? -10.179 18.389 -1.299 1.00 55.31 86 ALA A N 1
ATOM 667 C CA . ALA A 1 86 ? -11.031 18.911 -0.234 1.00 55.31 86 ALA A CA 1
ATOM 668 C C . ALA A 1 86 ? -12.187 17.967 0.159 1.00 55.31 86 ALA A C 1
ATOM 670 O O . ALA A 1 86 ? -12.637 18.015 1.304 1.00 55.31 86 ALA A O 1
ATOM 671 N N . GLU A 1 87 ? -12.622 17.065 -0.728 1.00 54.69 87 GLU A N 1
ATOM 672 C CA . GLU A 1 87 ? -13.645 16.048 -0.425 1.00 54.69 87 GLU A CA 1
ATOM 673 C C . GLU A 1 87 ? -13.154 14.974 0.565 1.00 54.69 87 GLU A C 1
ATOM 675 O O . GLU A 1 87 ? -13.943 14.179 1.069 1.00 54.69 87 GLU A O 1
ATOM 680 N N . PHE A 1 88 ? -11.853 14.959 0.870 1.00 57.34 88 PHE A N 1
ATOM 681 C CA . PHE A 1 88 ? -11.181 13.918 1.650 1.00 57.34 88 PHE A CA 1
ATOM 682 C C . PHE A 1 88 ? -10.903 14.324 3.116 1.00 57.34 88 PHE A C 1
ATOM 684 O O . PHE A 1 88 ? -10.341 13.528 3.865 1.00 57.34 88 PHE A O 1
ATOM 691 N N . VAL A 1 89 ? -11.269 15.547 3.545 1.00 55.19 89 VAL A N 1
ATOM 692 C CA . VAL A 1 89 ? -11.013 16.078 4.912 1.00 55.19 89 VAL A CA 1
ATOM 693 C C . VAL A 1 89 ? -12.274 16.100 5.798 1.00 55.19 89 VAL A C 1
ATOM 695 O O . VAL A 1 89 ? -12.175 16.161 7.022 1.00 55.19 89 VAL A O 1
ATOM 698 N N . ALA A 1 90 ? -13.474 16.002 5.221 1.00 46.94 90 ALA A N 1
ATOM 699 C CA . ALA A 1 90 ? -14.728 16.074 5.971 1.00 46.94 90 ALA A CA 1
ATOM 700 C C . ALA A 1 90 ? -15.174 14.686 6.468 1.00 46.94 90 ALA A C 1
ATOM 702 O O . ALA A 1 90 ? -15.960 14.004 5.817 1.00 46.94 90 ALA A O 1
ATOM 703 N N . GLY A 1 91 ? -14.661 14.259 7.625 1.00 50.84 91 GLY A N 1
ATOM 704 C CA . GLY A 1 91 ? -15.146 13.036 8.277 1.00 50.84 91 GLY A CA 1
ATOM 705 C C . GLY A 1 91 ? -14.536 12.675 9.632 1.00 50.84 91 GLY A C 1
ATOM 706 O O . GLY A 1 91 ? -14.735 11.551 10.078 1.00 50.84 91 GLY A O 1
ATOM 707 N N . MET A 1 92 ? -13.788 13.570 10.290 1.00 48.75 92 MET A N 1
ATOM 708 C CA . MET A 1 92 ? -13.204 13.285 11.614 1.00 48.75 92 MET A CA 1
ATOM 709 C C . MET A 1 92 ? -14.042 13.753 12.816 1.00 48.75 92 MET A C 1
ATOM 711 O O . MET A 1 92 ? -13.652 13.449 13.935 1.00 48.75 92 MET A O 1
ATOM 715 N N . ASP A 1 93 ? -15.201 14.388 12.609 1.00 50.12 93 ASP A N 1
ATOM 716 C CA . ASP A 1 93 ? -16.043 14.918 13.700 1.00 50.12 93 ASP A CA 1
ATOM 717 C C . ASP A 1 93 ? -17.479 14.361 13.700 1.00 50.12 93 ASP A C 1
ATOM 719 O O . ASP A 1 93 ? -18.429 15.105 13.921 1.00 50.12 93 ASP A O 1
ATOM 723 N N . ASP A 1 94 ? -17.676 13.057 13.476 1.00 48.56 94 ASP A N 1
ATOM 724 C CA . ASP A 1 94 ? -18.977 12.461 13.820 1.00 48.56 94 ASP A CA 1
ATOM 725 C C . ASP A 1 94 ? -18.858 11.020 14.330 1.00 48.56 94 ASP A C 1
ATOM 727 O O . ASP A 1 94 ? -19.070 10.028 13.636 1.00 48.56 94 ASP A O 1
ATOM 731 N N . THR A 1 95 ? -18.443 10.896 15.587 1.00 47.00 95 THR A N 1
ATOM 732 C CA . THR A 1 95 ? -18.838 9.767 16.439 1.00 47.00 95 THR A CA 1
ATOM 733 C C . THR A 1 95 ? -19.047 10.294 17.850 1.00 47.00 95 THR A C 1
ATOM 735 O O . THR A 1 95 ? -18.230 10.110 18.749 1.00 47.00 95 THR A O 1
ATOM 738 N N . THR A 1 96 ? -20.168 10.991 18.028 1.00 44.38 96 THR A N 1
ATOM 739 C CA . THR A 1 96 ? -20.829 11.064 19.329 1.00 44.38 96 THR A CA 1
ATOM 740 C C . THR A 1 96 ? -22.222 10.484 19.152 1.00 44.38 96 THR A C 1
ATOM 742 O O . THR A 1 96 ? -23.087 11.170 18.628 1.00 44.38 96 THR A O 1
ATOM 745 N N . GLU A 1 97 ? -22.408 9.226 19.547 1.00 40.38 97 GLU A N 1
ATOM 746 C CA . GLU A 1 97 ? -23.603 8.725 20.248 1.00 40.38 97 GLU A CA 1
ATOM 747 C C . GLU A 1 97 ? -23.344 7.322 20.812 1.00 40.38 97 GLU A C 1
ATOM 749 O O . GLU A 1 97 ? -22.824 6.456 20.070 1.00 40.38 97 GLU A O 1
#

Sequence (97 aa):
MTGADGYILRLLDRTGVAMPPKAIALNLRAEYGASAPSEKHVGRRLREELSTHGLVHQPFQDEARAYYAITNLGERYLHDSDAEPAEFVAGMDDTTE

Organism: Halococcus dombrowskii (NCBI:txid179637)

Radius of gyration: 13.83 Å; chains: 1; bounding box: 38×29×33 Å

pLDDT: mean 85.28, std 16.9, range [40.38, 98.25]